Protein AF-D2PCV1-F1 (afdb_monomer)

Mean predicted aligned error: 4.97 Å

Secondary structure (DSSP, 8-state):
-HHHHHHHHHHHHHHHHHHHHHHTT-HHHHHHHHHHHHHHTGGGB-TTSHHHHHHHHHHHHSPPTT-TTHHHHGGG--HHHHHHHHHHHHHTB--

Structure (mmCIF, N/CA/C/O backbone):
data_AF-D2PCV1-F1
#
_entry.id   AF-D2PCV1-F1
#
loop_
_atom_site.group_PDB
_atom_site.id
_atom_site.type_symbol
_atom_site.label_atom_id
_atom_site.label_alt_id
_atom_site.label_comp_id
_atom_site.label_asym_id
_atom_site.label_entity_id
_atom_site.label_seq_id
_atom_site.pdbx_PDB_ins_code
_atom_site.Cartn_x
_atom_site.Cartn_y
_atom_site.Cartn_z
_atom_site.occupancy
_atom_site.B_iso_or_equiv
_atom_site.auth_seq_id
_atom_site.auth_comp_id
_atom_site.auth_asym_id
_atom_site.auth_atom_id
_atom_site.pdbx_PDB_model_num
ATOM 1 N N . MET A 1 1 ? -9.055 13.145 21.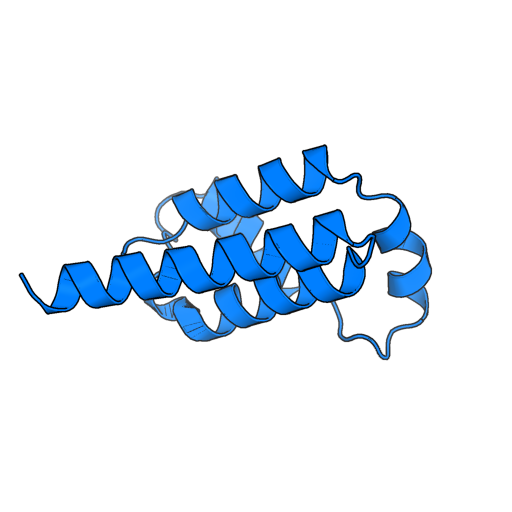780 1.00 61.38 1 MET A N 1
ATOM 2 C CA . MET A 1 1 ? -8.693 14.148 20.751 1.00 61.38 1 MET A CA 1
ATOM 3 C C . MET A 1 1 ? -7.214 14.053 20.371 1.00 61.38 1 MET A C 1
ATOM 5 O O . MET A 1 1 ? -6.947 13.899 19.191 1.00 61.38 1 MET A O 1
ATOM 9 N N . LEU A 1 2 ? -6.270 14.023 21.327 1.00 61.19 2 LEU A N 1
ATOM 10 C CA . LEU A 1 2 ? -4.830 13.843 21.041 1.00 61.19 2 LEU A CA 1
ATOM 11 C C . LEU A 1 2 ? -4.486 12.525 20.308 1.00 61.19 2 LEU A C 1
ATOM 13 O O . LEU A 1 2 ? -3.689 12.527 19.380 1.00 61.19 2 LEU A O 1
ATOM 17 N N . THR A 1 3 ? -5.112 11.409 20.693 1.00 63.56 3 THR A N 1
ATOM 18 C CA . THR A 1 3 ? -4.799 10.069 20.158 1.00 63.56 3 THR A CA 1
ATOM 19 C C . THR A 1 3 ? -5.128 9.932 18.669 1.00 63.56 3 THR A C 1
ATOM 21 O O . THR A 1 3 ? -4.316 9.433 17.902 1.00 63.56 3 THR A O 1
ATOM 24 N N . ILE A 1 4 ? -6.281 10.452 18.236 1.00 66.00 4 ILE A N 1
ATOM 25 C CA . ILE A 1 4 ? -6.712 10.437 16.825 1.00 66.00 4 ILE A CA 1
ATOM 26 C C . ILE A 1 4 ? -5.730 11.227 15.953 1.00 66.00 4 ILE A C 1
ATOM 28 O O . ILE A 1 4 ? -5.361 10.781 14.873 1.00 66.00 4 ILE A O 1
ATOM 32 N N . PHE A 1 5 ? -5.257 12.373 16.448 1.00 68.38 5 PHE A N 1
ATOM 33 C CA . PHE A 1 5 ? -4.246 13.165 15.754 1.00 68.38 5 PHE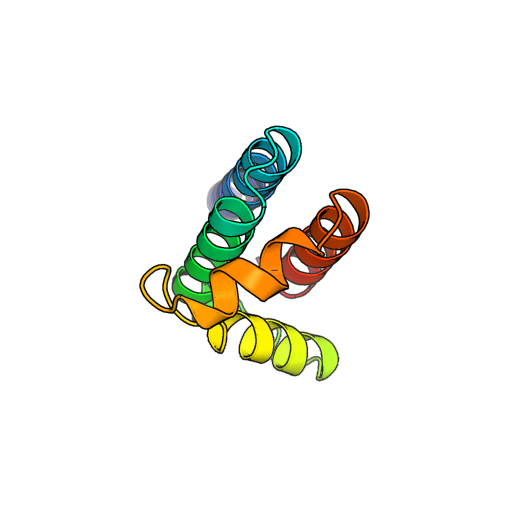 A CA 1
ATOM 34 C C . PHE A 1 5 ? -2.947 12.379 15.551 1.00 68.38 5 PHE A C 1
ATOM 36 O O . PHE A 1 5 ? -2.414 12.376 14.446 1.00 68.38 5 PHE A O 1
ATOM 43 N N . ILE A 1 6 ? -2.470 11.663 16.572 1.00 72.94 6 ILE A N 1
ATOM 44 C CA . ILE A 1 6 ? -1.250 10.848 16.472 1.00 72.94 6 ILE A CA 1
ATOM 45 C C . ILE A 1 6 ? -1.410 9.741 15.418 1.00 72.94 6 ILE A C 1
ATOM 47 O O . ILE A 1 6 ? -0.510 9.553 14.604 1.00 72.94 6 ILE A O 1
ATOM 51 N N . HIS A 1 7 ? -2.557 9.059 15.379 1.00 70.94 7 HIS A N 1
ATOM 52 C CA . HIS A 1 7 ? -2.821 8.002 14.396 1.00 70.94 7 HIS A CA 1
ATOM 53 C C . HIS A 1 7 ? -2.864 8.525 12.955 1.00 70.94 7 HIS A C 1
ATOM 55 O O . HIS A 1 7 ? -2.205 7.968 12.075 1.00 70.94 7 HIS A O 1
ATOM 61 N N . ILE A 1 8 ? -3.544 9.653 12.728 1.00 75.69 8 ILE A N 1
ATOM 62 C CA . ILE A 1 8 ? -3.605 10.300 11.412 1.00 75.69 8 ILE A CA 1
ATOM 63 C C . ILE A 1 8 ? -2.207 10.728 10.955 1.00 75.69 8 ILE A C 1
ATOM 65 O O . ILE A 1 8 ? -1.816 10.438 9.827 1.00 75.69 8 ILE A O 1
ATOM 69 N N . PHE A 1 9 ? -1.429 11.376 11.827 1.00 79.88 9 PHE A N 1
ATOM 70 C CA . PHE A 1 9 ? -0.064 11.792 11.499 1.00 79.88 9 PHE A CA 1
ATOM 71 C C . PHE A 1 9 ? 0.852 10.601 11.210 1.00 79.88 9 PHE A C 1
ATOM 73 O O . PHE A 1 9 ? 1.633 10.652 10.262 1.00 79.88 9 PHE A O 1
ATOM 80 N N . HIS A 1 10 ? 0.727 9.521 11.982 1.00 82.75 10 HIS A N 1
ATOM 81 C CA . HIS A 1 10 ? 1.486 8.298 11.759 1.00 82.75 10 HIS A CA 1
ATOM 82 C C . HIS A 1 10 ? 1.163 7.698 10.386 1.00 82.75 10 HIS A C 1
ATOM 84 O O . HIS A 1 10 ? 2.058 7.516 9.568 1.00 82.75 10 HIS A O 1
ATOM 90 N N . LYS A 1 11 ? -0.119 7.482 10.076 1.00 84.31 11 LYS A N 1
ATOM 91 C CA . LYS A 1 11 ? -0.568 6.981 8.769 1.00 84.31 11 LYS A CA 1
ATOM 92 C C . LYS A 1 11 ? -0.081 7.858 7.611 1.00 84.31 11 LYS A C 1
ATOM 94 O O . LYS A 1 11 ? 0.448 7.333 6.634 1.00 84.31 11 LYS A O 1
ATOM 99 N N . LEU A 1 12 ? -0.211 9.182 7.729 1.00 86.56 12 LEU A N 1
ATOM 100 C CA . LEU A 1 12 ? 0.258 10.132 6.713 1.00 86.56 12 LEU A CA 1
ATOM 101 C C . LEU A 1 12 ? 1.768 10.035 6.483 1.00 86.56 12 LEU A C 1
ATOM 103 O O . LEU A 1 12 ? 2.208 10.058 5.335 1.00 86.56 12 LEU A O 1
ATOM 107 N N . PHE A 1 13 ? 2.552 9.886 7.553 1.00 90.56 13 PHE A N 1
ATOM 108 C CA . PHE A 1 13 ? 3.996 9.697 7.451 1.00 90.56 13 PHE A CA 1
ATOM 109 C C . PHE A 1 13 ? 4.350 8.449 6.630 1.00 90.56 13 PHE A C 1
ATOM 111 O O . PHE A 1 13 ? 5.192 8.535 5.732 1.00 90.56 13 PHE A O 1
ATOM 118 N N . TRP A 1 14 ? 3.685 7.316 6.885 1.00 91.75 14 TRP A N 1
ATOM 119 C CA . TRP A 1 14 ? 3.948 6.076 6.151 1.00 91.75 14 TRP A CA 1
ATOM 120 C C . TRP A 1 14 ? 3.601 6.197 4.665 1.00 91.75 14 TRP A C 1
ATOM 122 O O . TRP A 1 14 ? 4.423 5.882 3.804 1.00 91.75 14 TRP A O 1
ATOM 132 N N . MET A 1 15 ? 2.406 6.706 4.355 1.00 93.88 15 MET A N 1
ATOM 133 C CA . MET A 1 15 ? 1.957 6.834 2.966 1.00 93.88 15 MET A CA 1
ATOM 134 C C . MET A 1 15 ? 2.850 7.797 2.175 1.00 93.88 15 MET A C 1
ATOM 136 O O . MET A 1 15 ? 3.319 7.456 1.091 1.00 93.88 15 MET A O 1
ATOM 140 N N . GLU A 1 16 ? 3.149 8.978 2.723 1.00 94.88 16 GLU A N 1
ATOM 141 C CA . GLU A 1 16 ? 3.967 9.970 2.019 1.00 94.88 16 GLU A CA 1
ATOM 142 C C . GLU A 1 16 ? 5.410 9.486 1.831 1.00 94.88 16 GLU A C 1
ATOM 144 O O . GLU A 1 16 ? 5.993 9.674 0.763 1.00 94.88 16 GLU A O 1
ATOM 149 N N . THR A 1 17 ? 5.984 8.794 2.818 1.00 95.38 17 THR A N 1
ATOM 150 C CA . THR A 1 17 ? 7.336 8.226 2.689 1.00 95.38 17 THR A CA 1
ATOM 151 C C . THR A 1 17 ? 7.389 7.153 1.598 1.00 95.38 17 THR A C 1
ATOM 153 O O . THR A 1 17 ? 8.309 7.159 0.773 1.00 95.38 17 THR A O 1
ATOM 156 N N . ALA A 1 18 ? 6.379 6.279 1.530 1.00 95.00 18 ALA A N 1
ATOM 157 C CA . ALA A 1 18 ? 6.257 5.280 0.472 1.00 95.00 18 ALA A CA 1
ATOM 158 C C . ALA A 1 18 ? 6.183 5.946 -0.916 1.00 95.00 18 ALA A C 1
ATOM 160 O O . ALA A 1 18 ? 6.942 5.602 -1.826 1.00 95.00 18 ALA A O 1
ATOM 161 N N . LEU A 1 19 ? 5.342 6.975 -1.062 1.00 96.31 19 LEU A N 1
ATOM 162 C CA . LEU A 1 19 ? 5.204 7.735 -2.308 1.00 96.31 19 LEU A CA 1
ATOM 163 C C . LEU A 1 19 ? 6.497 8.456 -2.705 1.00 96.31 19 LEU A C 1
ATOM 165 O O . LEU A 1 19 ? 6.862 8.477 -3.879 1.00 96.31 19 LEU A O 1
ATOM 169 N N . GLN A 1 20 ? 7.242 9.014 -1.751 1.00 97.00 20 GLN A N 1
ATOM 170 C CA . GLN A 1 20 ? 8.532 9.648 -2.034 1.00 97.00 20 GLN A CA 1
ATOM 171 C C . GLN A 1 20 ? 9.582 8.658 -2.544 1.00 97.00 20 GLN A C 1
ATOM 173 O O . GLN A 1 20 ? 10.391 9.017 -3.404 1.00 97.00 20 GLN A O 1
ATOM 178 N N . LEU A 1 21 ? 9.587 7.421 -2.041 1.00 95.00 21 LEU A N 1
ATOM 179 C CA . LEU A 1 21 ? 10.446 6.360 -2.569 1.00 95.00 21 LEU A CA 1
ATOM 180 C C . LEU A 1 21 ? 10.051 6.013 -4.009 1.00 95.00 21 LEU A C 1
ATOM 182 O O . LEU A 1 21 ? 10.916 5.983 -4.888 1.00 95.00 21 LEU A O 1
ATOM 186 N N . ALA A 1 22 ? 8.756 5.840 -4.269 1.00 94.38 22 ALA A N 1
ATOM 187 C CA . ALA A 1 22 ? 8.232 5.558 -5.601 1.00 94.38 22 ALA A CA 1
ATOM 188 C C . ALA A 1 22 ? 8.584 6.664 -6.613 1.00 94.38 22 ALA A C 1
ATOM 190 O O . ALA A 1 22 ? 9.142 6.374 -7.670 1.00 94.38 22 ALA A O 1
ATOM 191 N N . ARG A 1 23 ? 8.383 7.941 -6.252 1.00 95.81 23 ARG A N 1
ATOM 192 C CA . ARG A 1 23 ? 8.737 9.118 -7.076 1.00 95.81 23 ARG A CA 1
ATOM 193 C C . ARG A 1 23 ? 10.233 9.206 -7.404 1.00 95.81 23 ARG A C 1
ATOM 195 O O . ARG A 1 23 ? 10.607 9.807 -8.404 1.00 95.81 23 ARG A O 1
ATOM 202 N N . LYS A 1 24 ? 11.098 8.592 -6.590 1.00 95.19 24 LYS A N 1
ATOM 203 C CA . LYS A 1 24 ? 12.549 8.475 -6.836 1.00 95.19 24 LYS A CA 1
ATOM 204 C C . LYS A 1 24 ? 12.923 7.261 -7.700 1.00 95.19 24 LYS A C 1
ATOM 206 O O . LYS A 1 24 ? 14.103 6.925 -7.783 1.00 95.19 24 LYS A O 1
ATOM 211 N N . GLY A 1 25 ? 11.946 6.565 -8.284 1.00 90.94 25 GLY A N 1
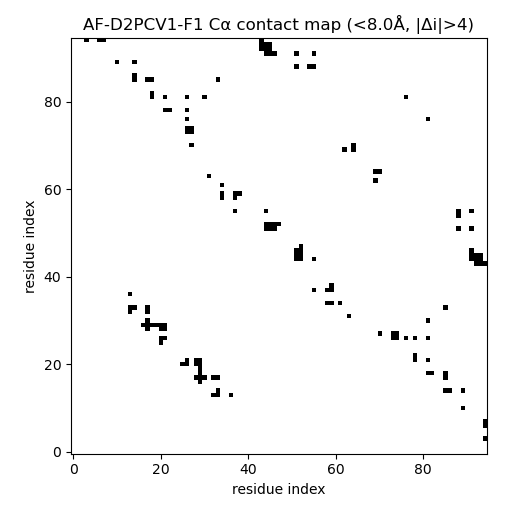ATOM 212 C CA . GLY A 1 25 ? 12.151 5.329 -9.044 1.00 90.94 25 GLY A CA 1
ATOM 213 C C . GLY A 1 25 ? 12.471 4.113 -8.169 1.00 90.94 25 GLY A C 1
ATOM 214 O O . GLY A 1 25 ? 12.873 3.072 -8.679 1.00 90.94 25 GLY A O 1
ATOM 215 N N . LYS A 1 26 ? 12.307 4.215 -6.842 1.00 90.56 26 LYS A N 1
ATOM 216 C CA . LYS A 1 26 ? 12.619 3.146 -5.882 1.00 90.56 26 LYS A CA 1
ATOM 217 C C . LYS A 1 26 ? 11.374 2.331 -5.525 1.00 90.56 26 LYS A C 1
ATOM 219 O O . LYS A 1 26 ? 11.100 2.116 -4.347 1.00 90.56 26 LYS A O 1
ATOM 224 N N . ILE A 1 27 ? 10.628 1.874 -6.532 1.00 90.56 27 ILE A N 1
ATOM 225 C CA . ILE A 1 27 ? 9.335 1.185 -6.355 1.00 90.56 27 ILE A CA 1
ATOM 226 C C . ILE A 1 27 ? 9.453 -0.056 -5.462 1.00 90.56 27 ILE A C 1
ATOM 228 O O . ILE A 1 27 ? 8.625 -0.258 -4.581 1.00 90.56 27 ILE A O 1
ATOM 232 N N . LEU A 1 28 ? 10.529 -0.836 -5.600 1.00 87.81 28 LEU A N 1
ATOM 233 C CA . LEU A 1 28 ? 10.776 -1.993 -4.734 1.00 87.81 28 LEU A CA 1
ATOM 234 C C . LEU A 1 28 ? 10.886 -1.620 -3.256 1.00 87.81 28 LEU A C 1
ATOM 236 O O . LEU A 1 28 ? 10.241 -2.237 -2.415 1.00 87.81 28 LEU A O 1
ATOM 240 N N . TYR A 1 29 ? 11.646 -0.574 -2.943 1.00 89.06 29 TYR A N 1
ATOM 241 C CA . TYR A 1 29 ? 11.749 -0.081 -1.572 1.00 89.06 29 TYR A CA 1
ATOM 242 C C . TYR A 1 29 ? 10.430 0.519 -1.082 1.00 89.06 29 TYR A C 1
ATOM 244 O O . TYR A 1 29 ? 10.092 0.365 0.085 1.00 89.06 29 TYR A O 1
ATOM 252 N N . ALA A 1 30 ? 9.675 1.176 -1.964 1.00 93.06 30 ALA A N 1
ATOM 253 C CA . ALA A 1 30 ? 8.370 1.734 -1.637 1.00 93.06 30 ALA A CA 1
ATOM 254 C C . ALA A 1 30 ? 7.356 0.639 -1.256 1.00 93.06 30 ALA A C 1
ATOM 256 O O . ALA A 1 30 ? 6.653 0.775 -0.259 1.00 93.06 30 ALA A O 1
ATOM 257 N N . LEU A 1 31 ? 7.327 -0.472 -2.001 1.00 90.88 31 LEU A N 1
ATOM 258 C CA . LEU A 1 31 ? 6.469 -1.628 -1.717 1.00 90.88 31 LEU A CA 1
ATOM 259 C C . LEU A 1 31 ? 6.850 -2.333 -0.422 1.00 90.88 31 LEU A C 1
ATOM 261 O O . LEU A 1 31 ? 5.969 -2.708 0.343 1.00 90.88 31 LEU A O 1
ATOM 265 N N . MET A 1 32 ? 8.144 -2.477 -0.140 1.00 89.38 32 MET A N 1
ATOM 266 C CA . MET A 1 32 ? 8.577 -3.012 1.150 1.00 89.38 32 MET A CA 1
ATOM 267 C C . MET A 1 32 ? 8.163 -2.121 2.306 1.00 89.38 32 MET A C 1
ATOM 269 O O . MET A 1 32 ? 7.645 -2.611 3.295 1.00 89.38 32 MET A O 1
ATOM 273 N N . PHE A 1 33 ? 8.365 -0.815 2.166 1.00 93.06 33 PHE A N 1
ATOM 274 C CA . PHE A 1 33 ? 7.990 0.134 3.198 1.00 93.06 33 PHE A CA 1
ATOM 275 C C . PHE A 1 33 ? 6.474 0.101 3.453 1.00 93.06 33 PHE A C 1
ATOM 277 O O . PHE A 1 33 ? 6.022 0.157 4.594 1.00 93.06 33 PHE A O 1
ATOM 284 N N . LEU A 1 34 ? 5.682 -0.071 2.390 1.00 93.88 34 LEU A N 1
ATOM 285 C CA . LEU A 1 34 ? 4.243 -0.297 2.491 1.00 93.88 34 LEU A CA 1
ATOM 286 C C . LEU A 1 34 ? 3.908 -1.642 3.157 1.00 93.88 34 LEU A C 1
ATOM 288 O O . LEU A 1 34 ? 2.977 -1.708 3.956 1.00 93.88 34 LEU A O 1
ATOM 292 N N . LYS A 1 35 ? 4.666 -2.706 2.869 1.00 93.31 35 LYS A N 1
ATOM 293 C CA . LYS A 1 35 ? 4.530 -4.004 3.541 1.00 93.31 35 LYS A CA 1
ATOM 294 C C . LYS A 1 35 ? 4.836 -3.901 5.037 1.00 93.31 35 LYS A C 1
ATOM 296 O O . LYS A 1 35 ? 4.066 -4.433 5.831 1.00 93.31 35 LYS A O 1
ATOM 301 N N . ASP A 1 36 ? 5.904 -3.208 5.418 1.00 93.62 36 ASP A N 1
ATOM 302 C CA . ASP A 1 36 ? 6.279 -2.998 6.819 1.00 93.62 36 ASP A CA 1
ATOM 303 C C . ASP A 1 36 ? 5.167 -2.242 7.557 1.00 93.62 36 ASP A C 1
ATOM 305 O O . ASP A 1 36 ? 4.714 -2.695 8.606 1.00 93.62 36 ASP A O 1
ATOM 309 N N . TYR A 1 37 ? 4.613 -1.184 6.949 1.00 94.50 37 TYR A N 1
ATOM 310 C CA . TYR A 1 37 ? 3.429 -0.498 7.477 1.00 94.50 37 TYR A CA 1
ATOM 311 C C . TYR A 1 37 ? 2.254 -1.455 7.714 1.00 94.50 37 TYR A C 1
ATOM 313 O O . TYR A 1 37 ? 1.623 -1.421 8.771 1.00 94.50 37 TYR A O 1
ATOM 321 N N . VAL A 1 38 ? 1.951 -2.306 6.731 1.00 94.94 38 VAL A N 1
ATOM 322 C CA . VAL A 1 38 ? 0.848 -3.271 6.795 1.00 94.94 38 VAL A CA 1
ATOM 323 C C . VAL A 1 38 ? 1.063 -4.293 7.919 1.00 94.94 38 VAL A C 1
ATOM 325 O O . VAL A 1 38 ? 0.114 -4.581 8.645 1.00 94.94 38 VAL A O 1
ATOM 328 N N . ILE A 1 39 ? 2.291 -4.781 8.116 1.00 93.94 39 ILE A N 1
ATOM 329 C CA . ILE A 1 39 ? 2.652 -5.712 9.198 1.00 93.94 39 ILE A CA 1
ATOM 330 C C . ILE A 1 39 ? 2.567 -5.036 10.570 1.00 93.94 39 ILE A C 1
ATOM 332 O O . ILE A 1 39 ? 1.965 -5.582 11.491 1.00 93.94 39 ILE A O 1
ATOM 336 N N . GLU A 1 40 ? 3.142 -3.841 10.712 1.00 93.75 40 GLU A N 1
ATOM 337 C CA . GLU A 1 40 ? 3.192 -3.111 11.986 1.00 93.75 40 GLU A CA 1
ATOM 338 C C . GLU A 1 40 ? 1.821 -2.619 12.467 1.00 93.75 40 GLU A C 1
ATOM 340 O O . GLU A 1 40 ? 1.688 -2.192 13.612 1.00 93.75 40 GLU A O 1
ATOM 345 N N . ASN A 1 41 ? 0.812 -2.645 11.594 1.00 93.50 41 ASN A N 1
ATOM 346 C CA . ASN A 1 41 ? -0.534 -2.151 11.873 1.00 93.50 41 ASN A CA 1
ATOM 347 C C . ASN A 1 41 ? -1.604 -3.231 11.648 1.00 93.50 41 ASN A C 1
ATOM 349 O O . ASN A 1 41 ? -2.752 -2.900 11.341 1.00 93.50 41 ASN A O 1
ATOM 353 N N . GLN A 1 42 ? -1.251 -4.514 11.783 1.00 94.38 42 GLN A N 1
ATOM 354 C CA . GLN A 1 42 ? -2.174 -5.636 11.576 1.00 94.38 42 GLN A CA 1
ATOM 355 C C . GLN A 1 42 ? -3.441 -5.550 12.441 1.00 94.38 42 GLN A C 1
ATOM 357 O O . GLN A 1 42 ? -4.533 -5.897 12.002 1.00 94.38 42 GLN A O 1
ATOM 362 N N . GLU A 1 43 ? -3.336 -4.998 13.647 1.00 93.31 43 GLU A N 1
ATOM 363 C CA . GLU A 1 43 ? -4.456 -4.767 14.561 1.00 93.31 43 GLU A CA 1
ATOM 364 C C . GLU A 1 43 ? -5.472 -3.722 14.062 1.00 93.31 43 GLU A C 1
ATOM 366 O O . GLU A 1 43 ? -6.583 -3.634 14.591 1.00 93.31 43 GLU A O 1
ATOM 371 N N . LYS A 1 44 ? -5.102 -2.919 13.057 1.00 93.31 44 LYS A N 1
ATOM 372 C CA . LYS A 1 44 ? -5.929 -1.849 12.471 1.00 93.31 44 LYS A CA 1
ATOM 373 C C . LYS A 1 44 ? -6.528 -2.223 11.122 1.00 93.31 44 LYS A C 1
ATOM 375 O O . LYS A 1 44 ? -7.225 -1.393 10.538 1.00 93.31 44 LYS A O 1
ATOM 380 N N . TRP A 1 45 ? -6.272 -3.422 10.614 1.00 94.69 45 TRP A N 1
ATOM 381 C CA . TRP A 1 45 ? -6.817 -3.847 9.333 1.00 94.69 45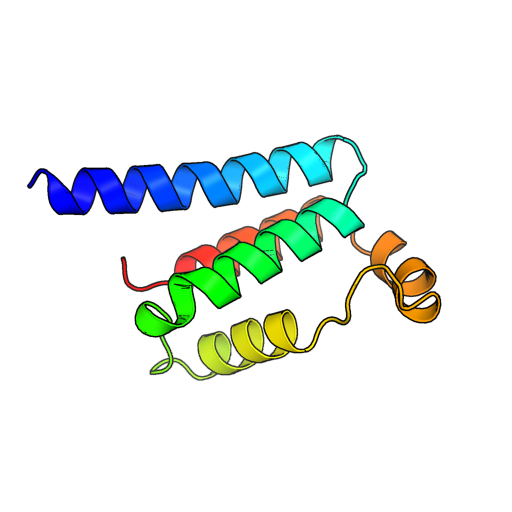 TRP A CA 1
ATOM 382 C C . TRP A 1 45 ? -8.342 -3.844 9.347 1.00 94.69 45 TRP A C 1
ATOM 384 O O . TRP A 1 45 ? -8.981 -4.274 10.315 1.00 94.69 45 TRP A O 1
ATOM 394 N N . ASP A 1 46 ? -8.943 -3.385 8.250 1.00 94.75 46 ASP A N 1
ATOM 395 C CA . ASP A 1 46 ? -10.372 -3.555 8.030 1.00 94.75 46 ASP A CA 1
ATOM 396 C C . ASP A 1 46 ? -10.727 -4.908 7.402 1.00 94.75 46 ASP A C 1
ATOM 398 O O . ASP A 1 46 ? -11.220 -4.999 6.279 1.00 94.75 46 ASP A O 1
ATOM 402 N N . ASP A 1 47 ? -10.540 -5.978 8.174 1.00 91.00 47 ASP A N 1
ATOM 403 C CA . ASP A 1 47 ? -10.801 -7.360 7.736 1.00 91.00 47 ASP A CA 1
ATOM 404 C C . ASP A 1 47 ? -12.282 -7.695 7.513 1.00 91.00 47 ASP A C 1
ATOM 406 O O . ASP A 1 47 ? -12.617 -8.790 7.044 1.00 91.00 47 ASP A O 1
ATOM 410 N N . SER A 1 48 ? -13.176 -6.762 7.857 1.00 94.00 48 SER A N 1
ATOM 411 C CA . SER A 1 48 ? -14.612 -6.902 7.607 1.00 94.00 48 SER A CA 1
ATOM 412 C C . SER A 1 48 ? -14.942 -6.770 6.119 1.00 94.00 48 SER A C 1
ATOM 414 O O . SER A 1 48 ? -15.911 -7.364 5.646 1.00 94.00 48 SER A O 1
ATOM 416 N N . VAL A 1 49 ? -14.098 -6.055 5.368 1.00 95.12 49 VAL A N 1
ATOM 417 C CA . VAL A 1 49 ? -14.230 -5.857 3.927 1.00 95.12 49 VAL A CA 1
ATOM 418 C C . VAL A 1 49 ? -13.343 -6.868 3.207 1.00 95.12 49 VAL A C 1
ATOM 420 O O . VAL A 1 49 ? -12.118 -6.832 3.313 1.00 95.12 49 VAL A O 1
ATOM 423 N N . GLU A 1 50 ? -13.955 -7.756 2.423 1.00 95.94 50 GLU A N 1
ATOM 424 C CA . GLU A 1 50 ? -13.243 -8.820 1.703 1.00 95.94 50 GLU A CA 1
ATOM 425 C C . GLU A 1 50 ? -12.107 -8.290 0.826 1.00 95.94 50 GLU A C 1
ATOM 427 O O . GLU A 1 50 ? -10.978 -8.756 0.955 1.00 95.94 50 GLU A O 1
ATOM 432 N N . SER A 1 51 ? -12.353 -7.235 0.042 1.00 94.94 51 SER A N 1
ATOM 433 C CA . SER A 1 51 ? -11.311 -6.638 -0.802 1.00 94.94 51 SER A CA 1
ATOM 434 C C . SER A 1 51 ? -10.121 -6.093 -0.004 1.00 94.94 51 SER A C 1
ATOM 436 O O . SER A 1 51 ? -9.008 -6.043 -0.517 1.00 94.94 51 SER A O 1
ATOM 438 N N . CYS A 1 52 ? -10.346 -5.656 1.241 1.00 96.62 52 CYS A N 1
ATOM 439 C CA . CYS A 1 52 ? -9.269 -5.181 2.106 1.00 96.62 52 CYS A CA 1
ATOM 440 C C . CYS A 1 52 ? -8.461 -6.343 2.662 1.00 96.62 52 CYS A C 1
ATOM 442 O O . CYS A 1 52 ? -7.236 -6.335 2.570 1.00 96.62 52 CYS A O 1
ATOM 444 N N . ARG A 1 53 ? -9.144 -7.383 3.143 1.00 95.69 53 ARG A N 1
ATOM 445 C CA . ARG A 1 53 ? -8.504 -8.622 3.583 1.00 95.69 53 ARG A CA 1
ATOM 446 C C . ARG A 1 53 ? -7.650 -9.239 2.472 1.00 95.69 53 ARG A C 1
ATOM 448 O O . ARG A 1 53 ? -6.522 -9.647 2.727 1.00 95.69 53 ARG A O 1
ATOM 455 N N . GLU A 1 54 ? -8.155 -9.306 1.244 1.00 95.88 54 GLU A N 1
ATOM 456 C CA . GLU A 1 54 ? -7.407 -9.837 0.098 1.00 95.88 54 GLU A CA 1
ATOM 457 C C . GLU A 1 54 ? -6.179 -8.987 -0.236 1.00 95.88 54 GLU A C 1
ATOM 459 O O . GLU A 1 54 ? -5.076 -9.522 -0.350 1.00 95.88 54 GLU A O 1
ATOM 464 N N . LEU A 1 55 ? -6.345 -7.663 -0.330 1.00 95.25 55 LEU A N 1
ATOM 465 C CA . LEU A 1 55 ? -5.249 -6.743 -0.628 1.00 95.25 55 LEU A CA 1
ATOM 466 C C . LEU A 1 55 ? -4.132 -6.815 0.420 1.00 95.25 55 LEU A C 1
ATOM 468 O O . LEU A 1 55 ? -2.957 -6.921 0.070 1.00 95.25 55 LEU A O 1
ATOM 472 N N . LEU A 1 56 ? -4.483 -6.751 1.704 1.00 96.12 56 LEU A N 1
ATOM 473 C CA . LEU A 1 56 ? -3.505 -6.721 2.791 1.00 96.12 56 LEU A CA 1
ATOM 474 C C . LEU A 1 56 ? -2.767 -8.061 2.913 1.00 96.12 56 LEU A C 1
ATOM 476 O O . LEU A 1 56 ? -1.545 -8.077 3.073 1.00 96.12 56 LEU A O 1
ATOM 480 N N . ASN A 1 57 ? -3.464 -9.185 2.715 1.00 94.81 57 ASN A N 1
ATOM 481 C CA . ASN A 1 57 ? -2.821 -10.498 2.626 1.00 94.81 57 ASN A CA 1
ATOM 482 C C . ASN A 1 57 ? -1.893 -10.614 1.408 1.00 94.81 57 ASN A C 1
ATOM 484 O O . ASN A 1 57 ? -0.793 -11.156 1.530 1.00 94.81 57 ASN A O 1
ATOM 488 N N . ALA A 1 58 ? -2.288 -10.073 0.252 1.00 92.06 58 ALA A N 1
ATOM 489 C CA . ALA A 1 58 ? -1.432 -10.046 -0.930 1.00 92.06 58 ALA A CA 1
ATOM 490 C C . ALA A 1 58 ? -0.138 -9.258 -0.664 1.00 92.06 58 ALA A C 1
ATOM 492 O O . ALA A 1 58 ? 0.950 -9.737 -0.982 1.00 92.06 58 ALA A O 1
ATOM 493 N N . ILE A 1 59 ? -0.226 -8.104 0.004 1.00 92.06 59 ILE A N 1
ATOM 494 C CA . ILE A 1 59 ? 0.950 -7.314 0.397 1.00 92.06 59 ILE A CA 1
ATOM 495 C C . ILE A 1 59 ? 1.834 -8.081 1.386 1.00 92.06 59 ILE A C 1
ATOM 497 O O . ILE A 1 59 ? 3.054 -8.102 1.223 1.00 92.06 59 ILE A O 1
ATOM 501 N N . MET A 1 60 ? 1.256 -8.772 2.375 1.00 91.44 60 MET A N 1
ATOM 502 C CA . MET A 1 60 ? 2.047 -9.598 3.297 1.00 91.44 60 MET A CA 1
ATOM 503 C C . MET A 1 60 ? 2.777 -10.747 2.595 1.00 91.44 60 MET A C 1
ATOM 505 O O . MET A 1 60 ? 3.880 -11.111 3.011 1.00 91.44 60 MET A O 1
ATOM 509 N N . SER A 1 61 ? 2.194 -11.286 1.521 1.00 88.62 61 SER A N 1
ATOM 510 C CA . SER A 1 61 ? 2.773 -12.387 0.745 1.00 88.62 61 SER A CA 1
ATOM 511 C C . SER A 1 61 ? 3.965 -11.987 -0.132 1.00 88.62 61 SER A C 1
ATOM 513 O O . SER A 1 61 ? 4.687 -12.867 -0.600 1.00 88.62 61 SER A O 1
ATOM 515 N N . MET A 1 62 ? 4.221 -10.685 -0.329 1.00 84.69 62 MET A N 1
ATOM 516 C CA . MET A 1 62 ? 5.432 -10.228 -1.018 1.00 84.69 62 MET A CA 1
ATOM 517 C C . MET A 1 62 ? 6.681 -10.740 -0.287 1.00 84.69 62 MET A C 1
ATOM 519 O O . MET A 1 62 ? 6.783 -10.560 0.925 1.00 84.69 62 MET A O 1
ATOM 523 N N . PRO A 1 63 ? 7.666 -11.340 -0.960 1.00 76.50 63 PRO A N 1
ATOM 524 C CA . 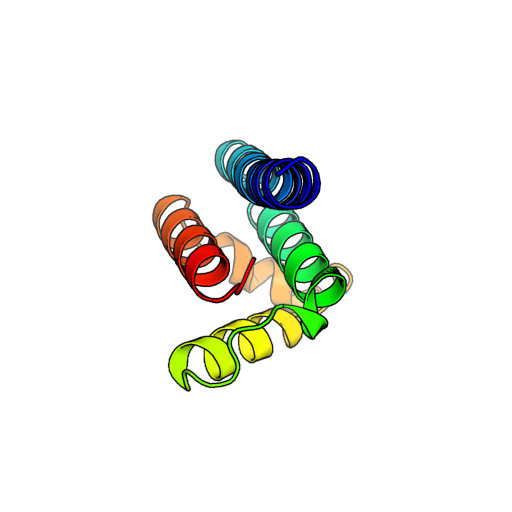PRO A 1 63 ? 8.890 -11.793 -0.318 1.00 76.50 63 PRO A CA 1
ATOM 525 C C . PRO A 1 63 ? 9.852 -10.634 -0.037 1.00 76.50 63 PRO A C 1
ATOM 527 O O . PRO A 1 63 ? 9.664 -9.493 -0.460 1.00 76.50 63 PRO A O 1
ATOM 530 N N . SER A 1 64 ? 10.895 -10.930 0.734 1.00 69.69 64 SER A N 1
ATOM 531 C CA . SER A 1 64 ? 11.965 -9.992 1.076 1.00 69.69 64 SER A CA 1
ATOM 532 C C . SER A 1 64 ? 12.927 -9.729 -0.096 1.00 69.69 64 SER A C 1
ATOM 534 O O . SER A 1 64 ? 13.016 -10.512 -1.034 1.00 69.69 64 SER A O 1
ATOM 536 N N . LEU A 1 65 ? 13.722 -8.649 -0.015 1.00 61.53 65 LEU A N 1
ATOM 537 C CA . LEU A 1 65 ? 14.690 -8.200 -1.046 1.00 61.53 65 LEU A CA 1
ATOM 538 C C . LEU A 1 65 ? 15.719 -9.228 -1.516 1.00 61.53 65 LEU A C 1
ATOM 540 O O . LEU A 1 65 ? 16.403 -8.989 -2.518 1.00 61.53 65 LEU A O 1
ATOM 544 N N . ASN A 1 66 ? 15.928 -10.279 -0.733 1.00 65.12 66 ASN A N 1
ATOM 545 C CA . ASN A 1 66 ? 16.848 -11.358 -1.061 1.00 65.12 66 ASN A CA 1
ATOM 546 C C . ASN A 1 66 ? 16.279 -12.308 -2.125 1.00 65.12 66 ASN A C 1
ATOM 548 O O . ASN A 1 66 ? 17.045 -13.090 -2.675 1.00 65.12 66 ASN A O 1
ATOM 552 N N . ASP A 1 67 ? 14.984 -12.225 -2.441 1.00 65.19 67 ASP A N 1
ATOM 553 C CA . ASP A 1 67 ? 14.375 -12.989 -3.524 1.00 65.19 67 ASP A CA 1
ATOM 554 C C . ASP A 1 67 ? 14.659 -12.309 -4.874 1.00 65.19 67 ASP A C 1
ATOM 556 O O . ASP A 1 67 ? 14.038 -11.307 -5.250 1.00 65.19 67 ASP A O 1
ATOM 560 N N . GLU A 1 68 ? 15.653 -12.834 -5.595 1.00 62.97 68 GLU A N 1
ATOM 561 C CA . GLU A 1 68 ? 16.079 -12.332 -6.908 1.00 62.97 68 GLU A CA 1
ATOM 562 C C . GLU A 1 68 ? 14.942 -12.329 -7.937 1.00 62.97 68 GLU A C 1
ATOM 564 O O . GLU A 1 68 ? 14.898 -11.450 -8.800 1.00 62.97 68 GLU A O 1
ATOM 569 N N . SER A 1 69 ? 13.983 -13.247 -7.806 1.00 67.88 69 SER A N 1
ATOM 570 C CA . SER A 1 69 ? 12.848 -13.376 -8.722 1.00 67.88 69 SER A CA 1
ATOM 571 C C . SER A 1 69 ? 11.966 -12.131 -8.665 1.00 67.88 69 SER A C 1
ATOM 573 O O . SER A 1 69 ? 11.547 -11.599 -9.691 1.00 67.88 69 SER A O 1
ATOM 575 N N . TRP A 1 70 ? 11.736 -11.599 -7.464 1.00 67.94 70 TRP A N 1
ATOM 576 C CA . TRP A 1 70 ? 10.859 -10.446 -7.256 1.00 67.94 70 TRP A CA 1
ATOM 577 C C . TRP A 1 70 ? 11.445 -9.125 -7.741 1.00 67.94 70 TRP A C 1
ATOM 579 O O . TRP A 1 70 ? 10.704 -8.234 -8.164 1.00 67.94 70 TRP A O 1
ATOM 589 N N . ARG A 1 71 ? 12.777 -9.016 -7.773 1.00 66.12 71 ARG A N 1
ATOM 590 C CA . ARG A 1 71 ? 13.464 -7.855 -8.357 1.00 66.12 71 ARG A CA 1
ATOM 591 C C . ARG A 1 71 ? 13.200 -7.698 -9.852 1.00 66.12 71 ARG A C 1
ATOM 593 O O . ARG A 1 71 ? 13.394 -6.601 -10.359 1.00 66.12 71 ARG A O 1
ATOM 600 N N . ILE A 1 72 ? 12.765 -8.755 -10.538 1.00 69.38 72 ILE A N 1
ATOM 601 C CA . ILE A 1 72 ? 12.441 -8.735 -11.970 1.00 69.38 72 ILE A CA 1
ATOM 602 C C . ILE A 1 72 ? 10.987 -8.295 -12.2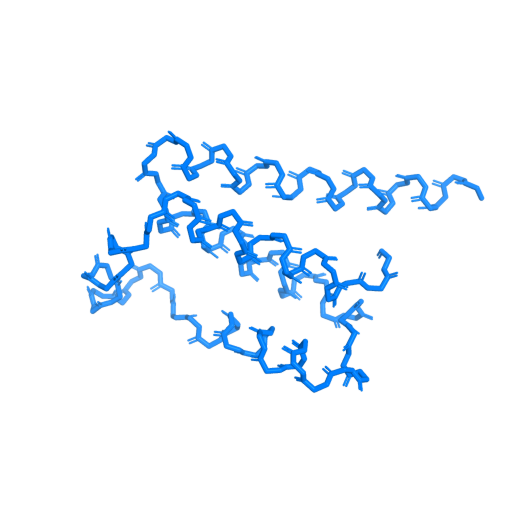00 1.00 69.38 72 ILE A C 1
ATOM 604 O O . ILE A 1 72 ? 10.715 -7.565 -13.150 1.00 69.38 72 ILE A O 1
ATOM 608 N N . PHE A 1 73 ? 10.059 -8.682 -11.318 1.00 66.81 73 PHE A N 1
ATOM 609 C CA . PHE A 1 73 ? 8.630 -8.373 -11.466 1.00 66.81 73 PHE A CA 1
ATOM 610 C C . PHE A 1 73 ? 8.262 -6.960 -11.003 1.00 66.81 73 PHE A C 1
ATOM 612 O O . PHE A 1 73 ? 7.513 -6.258 -11.678 1.00 66.81 73 PHE A O 1
ATOM 619 N N . VAL A 1 74 ? 8.812 -6.502 -9.880 1.00 70.44 74 VAL A N 1
ATOM 620 C CA . VAL A 1 74 ? 8.469 -5.200 -9.280 1.00 70.44 74 VAL A CA 1
ATOM 621 C C . VAL A 1 74 ? 8.772 -3.973 -10.152 1.00 70.44 74 VAL A C 1
ATOM 623 O O . VAL A 1 74 ? 7.974 -3.037 -10.126 1.00 70.44 74 VAL A O 1
ATOM 626 N N . PRO A 1 75 ? 9.856 -3.937 -10.951 1.00 67.31 75 PRO A N 1
ATOM 627 C CA . PRO A 1 75 ? 10.126 -2.826 -11.863 1.00 67.31 75 PRO A CA 1
ATOM 628 C C . PRO A 1 75 ? 9.028 -2.549 -12.900 1.00 67.31 75 PRO A C 1
ATOM 630 O O . PRO A 1 75 ? 9.077 -1.505 -13.540 1.00 67.31 75 PRO A O 1
ATOM 633 N N . SER A 1 76 ? 8.058 -3.455 -13.081 1.00 80.38 76 SER A N 1
ATOM 634 C CA . SER A 1 76 ? 6.910 -3.242 -13.974 1.00 80.38 76 SER A CA 1
ATOM 635 C C . SER A 1 76 ? 5.809 -2.358 -13.379 1.00 80.38 76 SER A C 1
ATOM 637 O O . SER A 1 76 ? 4.998 -1.833 -14.136 1.00 80.38 76 SER A O 1
ATOM 639 N N . ILE A 1 77 ? 5.792 -2.158 -12.056 1.00 87.94 77 ILE A N 1
ATOM 640 C CA . ILE A 1 77 ? 4.797 -1.316 -11.386 1.00 87.94 77 ILE A CA 1
ATOM 641 C C . ILE A 1 77 ? 5.137 0.155 -11.636 1.00 87.94 77 ILE A C 1
ATOM 643 O O . ILE A 1 77 ? 6.190 0.656 -11.233 1.00 87.94 77 ILE A O 1
ATOM 647 N N . THR A 1 78 ? 4.217 0.858 -12.284 1.00 93.19 78 THR A N 1
ATOM 648 C CA . THR A 1 78 ? 4.304 2.297 -12.531 1.00 93.19 78 THR A CA 1
ATOM 649 C C . THR A 1 78 ? 4.030 3.104 -11.259 1.00 93.19 78 THR A C 1
ATOM 651 O O . THR A 1 78 ? 3.439 2.620 -10.292 1.00 93.19 78 THR A O 1
ATOM 654 N N . LEU A 1 79 ? 4.432 4.381 -11.257 1.00 94.12 79 LEU A N 1
ATOM 655 C CA . LEU A 1 79 ? 4.122 5.293 -10.151 1.00 94.12 79 LEU A CA 1
ATOM 656 C C . LEU A 1 79 ? 2.607 5.411 -9.916 1.00 94.12 79 LEU A C 1
ATOM 658 O O . LEU A 1 79 ? 2.173 5.382 -8.770 1.00 94.12 79 LEU A O 1
ATOM 662 N N . GLU A 1 80 ? 1.814 5.496 -10.986 1.00 95.50 80 GLU A N 1
ATOM 663 C CA . GLU A 1 80 ? 0.354 5.613 -10.898 1.00 95.50 80 GLU A CA 1
ATOM 664 C C . GLU A 1 80 ? -0.277 4.366 -10.255 1.00 95.50 80 GLU A C 1
ATOM 666 O O . GLU A 1 80 ? -1.161 4.467 -9.403 1.00 95.50 80 GLU A O 1
ATOM 671 N N . GLU A 1 81 ? 0.185 3.171 -10.626 1.00 94.31 81 GLU A N 1
ATOM 672 C CA . GLU A 1 81 ? -0.271 1.923 -10.005 1.00 94.31 81 GLU A CA 1
ATOM 673 C C . GLU A 1 81 ? 0.120 1.862 -8.529 1.00 94.31 81 GLU A C 1
ATOM 675 O O . GLU A 1 81 ? -0.702 1.496 -7.688 1.00 94.31 81 GLU A O 1
ATOM 680 N N . PHE A 1 82 ? 1.341 2.281 -8.191 1.00 94.69 82 PHE A N 1
ATOM 681 C CA . PHE A 1 82 ? 1.786 2.344 -6.803 1.00 94.69 82 PHE A CA 1
ATOM 682 C C . PHE A 1 82 ? 0.968 3.343 -5.968 1.00 94.69 82 PHE A C 1
ATOM 684 O O . PHE A 1 82 ? 0.618 3.050 -4.823 1.00 94.69 82 PHE A O 1
ATOM 691 N N . GLU A 1 83 ? 0.618 4.500 -6.530 1.00 96.00 83 GLU A N 1
ATOM 692 C CA . GLU A 1 83 ? -0.263 5.485 -5.895 1.00 96.00 83 GLU A CA 1
ATOM 693 C C . GLU A 1 83 ? -1.647 4.892 -5.609 1.00 96.00 83 GLU A C 1
ATOM 695 O O . GLU A 1 83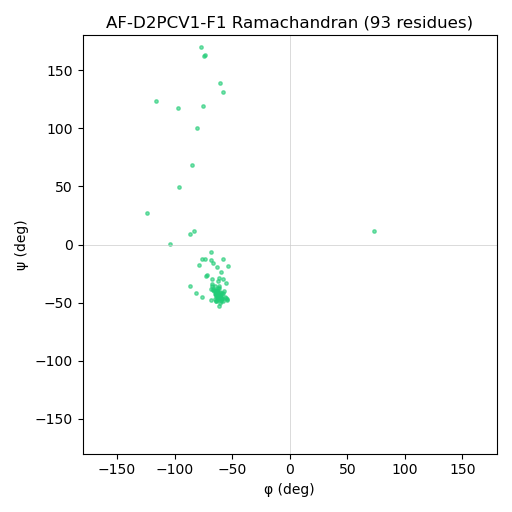 ? -2.150 5.026 -4.492 1.00 96.00 83 GLU A O 1
ATOM 700 N N . LYS A 1 84 ? -2.225 4.156 -6.568 1.00 96.00 84 LYS A N 1
ATOM 701 C CA . LYS A 1 84 ? -3.504 3.449 -6.385 1.00 96.00 84 LYS A CA 1
ATOM 702 C C . LYS A 1 84 ? -3.425 2.389 -5.287 1.00 96.00 84 LYS A C 1
ATOM 704 O O . LYS A 1 84 ? -4.322 2.325 -4.447 1.00 96.00 84 LYS A O 1
ATOM 709 N N . ILE A 1 85 ? -2.356 1.590 -5.262 1.00 94.62 85 ILE A N 1
ATOM 710 C CA . ILE A 1 85 ? -2.128 0.579 -4.217 1.00 94.62 85 ILE A CA 1
ATOM 711 C C . ILE A 1 85 ? -2.028 1.259 -2.848 1.00 94.62 85 ILE A C 1
ATOM 713 O O . ILE A 1 85 ? -2.732 0.874 -1.918 1.00 94.62 85 ILE A O 1
ATOM 717 N N . THR A 1 86 ? -1.203 2.300 -2.732 1.00 95.81 86 THR A N 1
ATOM 718 C CA . THR A 1 86 ? -0.980 3.035 -1.478 1.00 95.81 86 THR A CA 1
ATOM 719 C C . THR A 1 86 ? -2.278 3.655 -0.963 1.00 95.81 86 THR A C 1
ATOM 721 O O . THR A 1 86 ? -2.623 3.501 0.209 1.00 95.81 86 THR A O 1
ATOM 724 N N . PHE A 1 87 ? -3.043 4.299 -1.849 1.00 95.25 87 PHE A N 1
ATOM 725 C CA . PHE A 1 87 ? -4.351 4.851 -1.515 1.00 95.25 87 PHE A CA 1
ATOM 726 C C . PHE A 1 87 ? -5.295 3.762 -0.998 1.00 95.25 87 PHE A C 1
ATOM 728 O O . PHE A 1 87 ? -5.872 3.915 0.079 1.00 95.25 87 PHE A O 1
ATOM 735 N N . ARG A 1 88 ? -5.391 2.631 -1.705 1.00 95.88 88 ARG A N 1
ATOM 736 C CA . ARG A 1 88 ? -6.288 1.543 -1.312 1.00 95.88 88 ARG A CA 1
ATOM 737 C C . ARG A 1 88 ? -5.890 0.902 0.017 1.00 95.88 88 ARG A C 1
ATOM 739 O O . ARG A 1 88 ? -6.759 0.628 0.837 1.00 95.88 88 ARG A O 1
ATOM 746 N N . VAL A 1 89 ? -4.593 0.726 0.272 1.00 95.50 89 VAL A N 1
ATOM 747 C CA .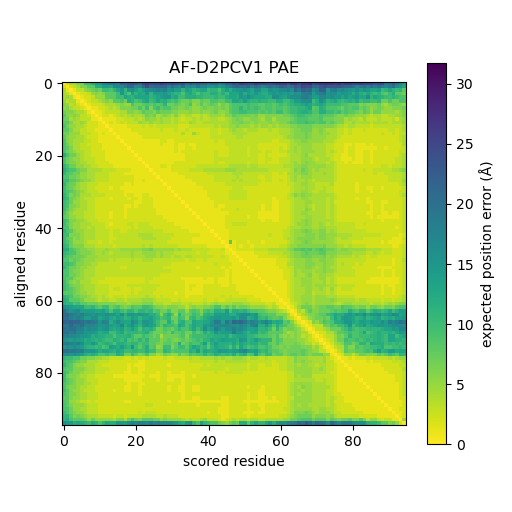 VAL A 1 89 ? -4.090 0.288 1.586 1.00 95.50 89 VAL A CA 1
ATOM 748 C C . VAL A 1 89 ? -4.517 1.260 2.672 1.00 95.50 89 VAL A C 1
ATOM 750 O O . VAL A 1 89 ? -4.974 0.831 3.727 1.00 95.50 89 VAL A O 1
ATOM 753 N N . SER A 1 90 ? -4.426 2.564 2.412 1.00 94.00 90 SER A N 1
ATOM 754 C CA . SER A 1 90 ? -4.855 3.572 3.375 1.00 94.00 90 SER A CA 1
ATOM 755 C C . SER A 1 90 ? -6.355 3.475 3.689 1.00 94.00 90 SER A C 1
ATOM 757 O O . SER A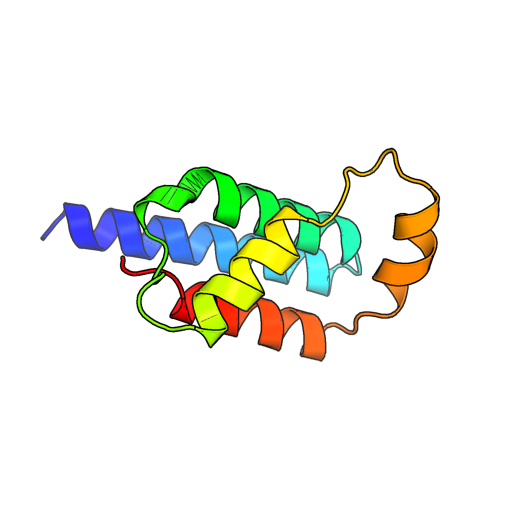 1 90 ? -6.734 3.638 4.847 1.00 94.00 90 SER A O 1
ATOM 759 N N . GLU A 1 91 ? -7.213 3.163 2.714 1.00 94.25 91 GLU A N 1
ATOM 760 C CA . GLU A 1 91 ? -8.652 2.958 2.948 1.00 94.25 91 GLU A CA 1
ATOM 761 C C . GLU A 1 91 ? -8.936 1.704 3.781 1.00 94.25 91 GLU A C 1
ATOM 763 O O . GLU A 1 91 ? -9.895 1.674 4.544 1.00 94.25 91 GLU A O 1
ATOM 768 N N . CYS A 1 92 ? -8.075 0.693 3.682 1.00 95.88 92 CYS A N 1
ATOM 769 C CA . CYS A 1 92 ? -8.213 -0.576 4.391 1.00 95.88 92 CYS A CA 1
ATOM 770 C C . CYS A 1 92 ? -7.686 -0.562 5.838 1.00 95.88 92 CYS A C 1
ATOM 772 O O . CYS A 1 92 ? -7.569 -1.620 6.455 1.00 95.88 92 CYS A O 1
ATOM 774 N N . MET A 1 93 ? -7.385 0.618 6.390 1.00 93.56 93 MET A N 1
ATOM 775 C CA . MET A 1 93 ? -6.899 0.804 7.763 1.00 93.56 93 MET A CA 1
ATOM 776 C C . MET A 1 93 ? -7.907 1.610 8.587 1.00 93.56 93 MET A C 1
ATOM 778 O O . MET A 1 93 ? -8.224 2.749 8.234 1.00 93.56 93 MET A O 1
ATOM 782 N N . ARG A 1 94 ? -8.366 1.039 9.708 1.00 85.38 94 ARG A N 1
ATOM 783 C CA . ARG A 1 94 ? -9.483 1.551 10.517 1.00 85.38 94 ARG A CA 1
ATOM 784 C C . ARG A 1 94 ? -9.188 2.882 11.225 1.00 85.38 94 ARG A C 1
ATOM 786 O O . ARG A 1 94 ? -10.114 3.683 11.342 1.00 85.38 94 ARG A O 1
ATOM 793 N N . TYR A 1 95 ? -7.950 3.149 11.667 1.00 71.12 95 TYR A N 1
ATOM 794 C CA . TYR A 1 95 ? -7.527 4.430 12.277 1.00 71.12 95 TYR A CA 1
ATOM 795 C C . TYR A 1 95 ? -6.008 4.531 12.461 1.00 71.12 95 TYR A C 1
ATOM 797 O O . TYR A 1 95 ? -5.398 3.599 13.033 1.00 71.12 95 TYR A O 1
#

pLDDT: mean 86.95, std 11.28, range [61.19, 97.0]

Sequence (95 aa):
MLTIFIHIFHKLFWMETALQLARKGKILYALMFLKDYVIENQEKWDDSVESCRELLNAIMSMPSLNDESWRIFVPSITLEEFEKITFRVSECMRY

Solvent-accessible surface area (backbone atoms only — not comparable to full-atom values): 5355 Å² total; per-residue (Å²): 114,71,66,61,53,51,39,53,53,52,53,50,51,54,54,52,52,26,49,54,31,29,77,69,72,34,42,62,61,15,53,49,50,49,31,50,52,52,62,79,41,56,92,31,52,34,64,87,41,64,73,34,40,51,50,53,50,54,47,66,67,56,78,61,92,84,44,68,70,54,67,66,58,46,76,70,61,46,64,70,57,49,49,52,51,53,52,52,54,57,72,28,42,74,104

Organism: Saccharolobus islandicus (strain L.D.8.5 / Lassen #2) (NCBI:txid425944)

Foldseek 3Di:
DVVVVVVVVVLVVLLVVLLVCVVVLNQVVSLVSLLVVLVVQVVFFQVVDVVRVVLSVVSVPDDDPVPPVVVVVRSVQHSVNSNVSSVSNSVRGND

Radius of gyration: 13.42 Å; Cα contacts (8 Å, |Δi|>4): 78; chains: 1; bounding box: 32×28×35 Å

Nearest PDB structures (foldseek):
  5e81-assembly1_BI  TM=4.860E-01  e=8.504E+00  Thermus thermophilus HB8